Protein AF-A0A7Y4XN65-F1 (afdb_monomer)

Structure (mmCIF, N/CA/C/O backbone):
data_AF-A0A7Y4XN65-F1
#
_entry.id   AF-A0A7Y4XN65-F1
#
loop_
_atom_site.group_PDB
_atom_site.id
_atom_site.type_symbol
_atom_site.label_atom_id
_atom_site.label_alt_id
_atom_site.label_comp_id
_atom_site.label_asym_id
_atom_site.label_entity_id
_atom_site.label_seq_id
_atom_site.pdbx_PDB_ins_code
_atom_site.Cartn_x
_atom_site.Cartn_y
_atom_site.Cartn_z
_atom_site.occupancy
_atom_site.B_iso_or_equiv
_atom_site.auth_seq_id
_atom_site.auth_comp_id
_atom_site.auth_asym_id
_atom_site.auth_atom_id
_atom_site.pdbx_PDB_model_num
ATOM 1 N N . MET A 1 1 ? 38.051 24.241 -25.419 1.00 64.88 1 MET A N 1
ATOM 2 C CA . MET A 1 1 ? 36.660 23.954 -25.843 1.00 64.88 1 MET A CA 1
ATOM 3 C C . MET A 1 1 ? 36.365 22.462 -25.972 1.00 64.88 1 MET A C 1
ATOM 5 O O . MET A 1 1 ? 35.343 22.033 -25.462 1.00 64.88 1 MET A O 1
ATOM 9 N N . VAL A 1 2 ? 37.234 21.656 -26.595 1.00 80.75 2 VAL A N 1
ATOM 10 C CA . VAL A 1 2 ? 36.984 20.208 -26.772 1.00 80.75 2 VAL A CA 1
ATOM 11 C C . VAL A 1 2 ? 36.959 19.437 -25.441 1.00 80.75 2 VAL A C 1
ATOM 13 O O . VAL A 1 2 ? 36.053 18.647 -25.206 1.00 80.75 2 VAL A O 1
ATOM 16 N N . LEU A 1 3 ? 37.896 19.717 -24.528 1.00 82.81 3 LEU A N 1
ATOM 17 C CA . LEU A 1 3 ? 37.969 19.039 -23.226 1.00 82.81 3 LEU A CA 1
ATOM 18 C C . LEU A 1 3 ? 36.732 19.302 -22.348 1.00 82.81 3 LEU A C 1
ATOM 20 O O . LEU A 1 3 ? 36.169 18.376 -21.773 1.00 82.81 3 LEU A O 1
ATOM 24 N N . THR A 1 4 ? 36.271 20.553 -22.289 1.00 83.75 4 THR A N 1
ATOM 25 C CA . THR A 1 4 ? 35.058 20.926 -21.550 1.00 83.75 4 THR A CA 1
ATOM 26 C C . THR A 1 4 ? 33.810 20.258 -22.125 1.00 83.75 4 THR A C 1
ATOM 28 O O . THR A 1 4 ? 32.953 19.824 -21.363 1.00 83.75 4 THR A O 1
ATOM 31 N N . PHE A 1 5 ? 33.730 20.095 -23.447 1.00 89.19 5 PHE A N 1
ATOM 32 C CA . PHE A 1 5 ? 32.627 19.388 -24.100 1.00 89.19 5 PHE A CA 1
ATOM 33 C C . PHE A 1 5 ? 32.582 17.891 -23.739 1.00 89.19 5 PHE A C 1
ATOM 35 O O . PHE A 1 5 ? 31.516 17.367 -23.421 1.00 89.19 5 PHE A O 1
ATOM 42 N N . ILE A 1 6 ? 33.737 17.216 -23.703 1.00 91.00 6 ILE A N 1
ATOM 43 C CA . ILE A 1 6 ? 33.842 15.793 -23.323 1.00 91.00 6 ILE A CA 1
ATOM 44 C C . ILE A 1 6 ? 33.432 15.574 -21.859 1.00 91.00 6 ILE A C 1
ATOM 46 O O . ILE A 1 6 ? 32.709 14.622 -21.555 1.00 91.00 6 ILE A O 1
ATOM 50 N N . ILE A 1 7 ? 33.850 16.468 -20.956 1.00 91.56 7 ILE A N 1
ATOM 51 C CA . ILE A 1 7 ? 33.503 16.392 -19.528 1.00 91.56 7 ILE A CA 1
ATOM 52 C C . ILE A 1 7 ? 31.987 16.522 -19.340 1.00 91.56 7 ILE A C 1
ATOM 54 O O . ILE A 1 7 ? 31.386 15.714 -18.634 1.00 91.56 7 ILE A O 1
ATOM 58 N N . VAL A 1 8 ? 31.352 17.485 -20.016 1.00 90.88 8 VAL A N 1
ATOM 59 C CA . VAL A 1 8 ? 29.895 17.681 -19.942 1.00 90.88 8 VAL A CA 1
ATOM 60 C C . VAL A 1 8 ? 29.138 16.454 -20.458 1.00 90.88 8 VAL A C 1
ATOM 62 O O . VAL A 1 8 ? 28.220 15.988 -19.788 1.00 90.88 8 VAL A O 1
ATOM 65 N N . LEU A 1 9 ? 29.549 15.883 -21.595 1.00 91.88 9 LEU A N 1
ATOM 66 C CA . LEU A 1 9 ? 28.952 14.657 -22.146 1.00 91.88 9 LEU A CA 1
ATOM 67 C C . LEU A 1 9 ? 29.068 13.464 -21.192 1.00 91.88 9 LEU A C 1
ATOM 69 O O . LEU A 1 9 ? 28.105 12.722 -21.009 1.00 91.88 9 LEU A O 1
ATOM 73 N N . SER A 1 10 ? 30.228 13.309 -20.557 1.00 90.12 10 SER A N 1
ATOM 74 C CA . SER A 1 10 ? 30.485 12.228 -19.600 1.00 90.12 10 SER A CA 1
ATOM 75 C C . SER A 1 10 ? 29.584 12.345 -18.371 1.00 90.12 10 SER A C 1
ATOM 77 O O . SER A 1 10 ? 28.974 11.363 -17.952 1.00 90.12 10 SER A O 1
ATOM 79 N N . ILE A 1 11 ? 29.435 13.557 -17.829 1.00 93.06 11 ILE A N 1
ATOM 80 C CA . ILE A 1 11 ? 28.545 13.821 -16.691 1.00 93.06 11 ILE A CA 1
ATOM 81 C C . ILE A 1 11 ? 27.089 13.544 -17.076 1.00 93.06 11 ILE A C 1
ATOM 83 O O . ILE A 1 11 ? 26.372 12.881 -16.326 1.00 93.06 11 ILE A O 1
ATOM 87 N N . LEU A 1 12 ? 2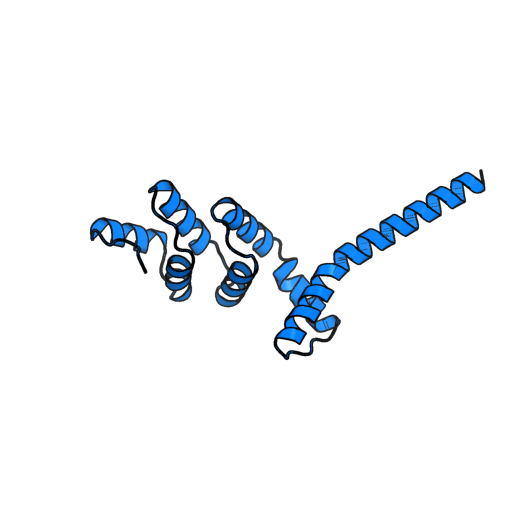6.658 13.993 -18.258 1.00 92.69 12 LEU A N 1
ATOM 88 C CA . LEU A 1 12 ? 25.298 13.755 -18.739 1.00 92.69 12 LEU A CA 1
ATOM 89 C C . LEU A 1 12 ? 25.005 12.254 -18.873 1.00 92.69 12 LEU A C 1
ATOM 91 O O . LEU A 1 12 ? 23.959 11.786 -18.428 1.00 92.69 12 LEU A O 1
ATOM 95 N N . ALA A 1 13 ? 25.948 11.491 -19.432 1.00 90.38 13 ALA A N 1
ATOM 96 C CA . ALA A 1 13 ? 25.824 10.044 -19.580 1.00 90.38 13 ALA A CA 1
ATOM 97 C C . ALA A 1 13 ? 25.712 9.333 -18.221 1.00 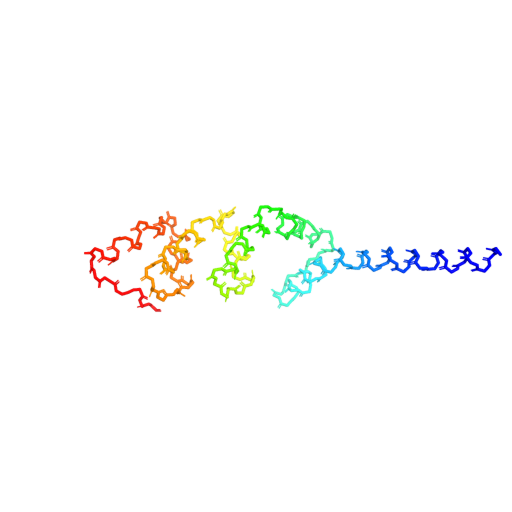90.38 13 ALA A C 1
ATOM 99 O O . ALA A 1 13 ? 24.869 8.450 -18.061 1.00 90.38 13 ALA A O 1
ATOM 100 N N . ILE A 1 14 ? 26.499 9.755 -17.224 1.00 92.94 14 ILE A N 1
ATOM 101 C CA . ILE A 1 14 ? 26.430 9.219 -15.856 1.00 92.94 14 ILE A CA 1
ATOM 102 C C . ILE A 1 14 ? 25.066 9.515 -15.220 1.00 92.94 14 ILE A C 1
ATOM 104 O O . ILE A 1 14 ? 24.469 8.621 -14.623 1.00 92.94 14 ILE A O 1
ATOM 108 N N . ILE A 1 15 ? 24.538 10.733 -15.379 1.00 91.62 15 ILE A N 1
ATOM 109 C CA . ILE A 1 15 ? 23.220 11.114 -14.846 1.00 91.62 15 ILE A CA 1
ATOM 110 C C . ILE A 1 15 ? 22.113 10.267 -15.482 1.00 91.62 15 ILE A C 1
ATOM 112 O O . ILE A 1 15 ? 21.272 9.717 -14.773 1.00 91.62 15 ILE A O 1
ATOM 116 N N . VAL A 1 16 ? 22.123 10.113 -16.808 1.00 91.19 16 VAL A N 1
ATOM 117 C CA . VAL A 1 16 ? 21.122 9.306 -17.522 1.00 91.19 16 VAL A CA 1
ATOM 118 C C . VAL A 1 16 ? 21.199 7.835 -17.104 1.00 91.19 16 VAL A C 1
ATOM 120 O O . VAL A 1 16 ? 20.162 7.207 -16.869 1.00 91.19 16 VAL A O 1
ATOM 123 N N . ALA A 1 17 ? 22.408 7.290 -16.947 1.00 87.00 17 ALA A N 1
ATOM 124 C CA . ALA A 1 17 ? 22.606 5.933 -16.448 1.00 87.00 17 ALA A CA 1
ATOM 125 C C . ALA A 1 17 ? 22.076 5.772 -15.012 1.00 87.00 17 ALA A C 1
ATOM 127 O O . ALA A 1 17 ? 21.346 4.822 -14.732 1.00 87.00 17 ALA A O 1
ATOM 128 N N . ALA A 1 18 ? 22.363 6.727 -14.123 1.00 85.62 18 ALA A N 1
ATOM 129 C CA . ALA A 1 18 ? 21.890 6.711 -12.741 1.00 85.62 18 ALA A CA 1
ATOM 130 C C . ALA A 1 18 ? 20.355 6.772 -12.644 1.00 85.62 18 ALA A C 1
ATOM 132 O O . ALA A 1 18 ? 19.751 5.990 -11.909 1.00 85.62 18 ALA A O 1
ATOM 133 N N . ILE A 1 19 ? 19.711 7.644 -13.429 1.00 84.62 19 ILE A N 1
ATOM 134 C CA . ILE A 1 19 ? 18.244 7.740 -13.500 1.00 84.62 19 ILE A CA 1
ATOM 135 C C . ILE A 1 19 ? 17.645 6.428 -14.022 1.00 84.62 19 ILE A C 1
ATOM 137 O O . ILE A 1 19 ? 16.667 5.928 -13.468 1.00 84.62 19 ILE A O 1
ATOM 141 N N . SER A 1 20 ? 18.253 5.834 -15.049 1.00 81.50 20 SER A N 1
ATOM 142 C CA . SER A 1 20 ? 17.784 4.567 -15.622 1.00 81.50 20 SER A CA 1
ATOM 143 C C . SER A 1 20 ? 17.850 3.422 -14.605 1.00 81.50 20 SER A C 1
ATOM 145 O O . SER A 1 20 ? 16.910 2.635 -14.509 1.00 81.50 20 SER A O 1
ATOM 147 N N . ILE A 1 21 ? 18.919 3.355 -13.803 1.00 82.94 21 ILE A N 1
ATOM 148 C CA . ILE A 1 21 ? 19.071 2.368 -12.723 1.00 82.94 21 ILE A CA 1
ATOM 149 C C . ILE A 1 21 ? 18.011 2.577 -11.635 1.00 82.94 21 ILE A C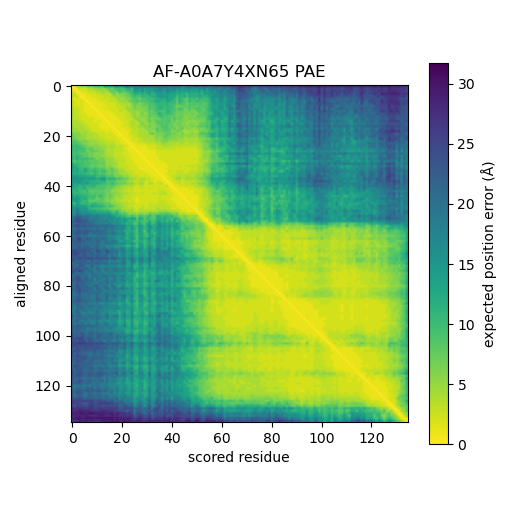 1
ATOM 151 O O . ILE A 1 21 ? 17.389 1.607 -11.207 1.00 82.94 21 ILE A O 1
ATOM 155 N N . LEU A 1 22 ? 17.762 3.826 -11.225 1.00 77.81 22 LEU A N 1
ATOM 156 C CA . LEU A 1 22 ? 16.726 4.164 -10.240 1.00 77.81 22 LEU A CA 1
ATOM 157 C C . LEU A 1 22 ? 15.330 3.703 -10.681 1.00 77.81 22 LEU A C 1
ATOM 159 O O . LEU A 1 22 ? 14.577 3.171 -9.870 1.00 77.81 22 LEU A O 1
ATOM 163 N N . ILE A 1 23 ? 15.005 3.856 -11.966 1.00 78.19 23 ILE A N 1
ATOM 164 C CA . ILE A 1 23 ? 13.719 3.420 -12.531 1.00 78.19 23 ILE A CA 1
ATOM 165 C C . ILE A 1 23 ? 13.637 1.887 -12.633 1.00 78.19 23 ILE A C 1
ATOM 167 O O . ILE A 1 23 ? 12.563 1.315 -12.454 1.00 78.19 23 ILE A O 1
ATOM 171 N N . LEU A 1 24 ? 14.753 1.198 -12.900 1.00 82.75 24 LEU A N 1
ATOM 172 C CA . LEU A 1 24 ? 14.778 -0.266 -13.020 1.00 82.75 24 LEU A CA 1
ATOM 173 C C . LEU A 1 24 ? 14.775 -0.996 -11.668 1.00 82.75 24 LEU A C 1
ATOM 175 O O . LEU A 1 24 ? 14.357 -2.153 -11.593 1.00 82.75 24 LEU A O 1
ATOM 179 N N . LEU A 1 25 ? 15.253 -0.337 -10.610 1.00 81.12 25 LEU A N 1
ATOM 180 C CA . LEU A 1 25 ? 15.370 -0.889 -9.261 1.00 81.12 25 LEU A CA 1
ATOM 181 C C . LEU A 1 25 ? 14.072 -1.550 -8.743 1.00 81.12 25 LEU A C 1
ATOM 183 O O . LEU A 1 25 ? 14.148 -2.703 -8.311 1.00 81.12 25 LEU A O 1
ATOM 187 N N . PRO A 1 26 ? 12.882 -0.912 -8.813 1.00 78.25 26 PRO A N 1
ATOM 188 C CA . PRO A 1 26 ? 11.640 -1.532 -8.344 1.00 78.25 26 PRO A CA 1
ATOM 189 C C . PRO A 1 26 ? 11.262 -2.793 -9.136 1.00 78.25 26 PRO A C 1
ATOM 191 O O . PRO A 1 26 ? 10.825 -3.783 -8.548 1.00 78.25 26 PRO A O 1
ATOM 194 N N . VAL A 1 27 ? 11.517 -2.816 -10.449 1.00 85.56 27 VAL A N 1
ATOM 195 C CA . VAL A 1 27 ? 11.261 -3.984 -11.310 1.00 85.56 27 VAL A CA 1
ATOM 196 C C . VAL A 1 27 ? 12.149 -5.165 -10.911 1.00 85.56 27 VAL A C 1
ATOM 198 O O . VAL A 1 27 ? 11.680 -6.300 -10.798 1.00 85.56 27 VAL A O 1
ATOM 201 N N . LEU A 1 28 ? 13.437 -4.904 -10.668 1.00 86.94 28 LEU A N 1
ATOM 202 C CA . LEU A 1 28 ? 14.391 -5.922 -10.224 1.00 86.94 28 LEU A CA 1
ATOM 203 C C . LEU A 1 28 ? 14.058 -6.436 -8.822 1.00 86.94 28 LEU A C 1
ATOM 205 O O . LEU A 1 28 ? 14.122 -7.643 -8.592 1.00 86.94 28 LEU A O 1
ATOM 209 N N . PHE A 1 29 ? 13.647 -5.548 -7.914 1.00 83.62 29 PHE A N 1
ATOM 210 C CA . PHE A 1 29 ? 13.228 -5.915 -6.564 1.00 83.62 29 PHE A CA 1
ATOM 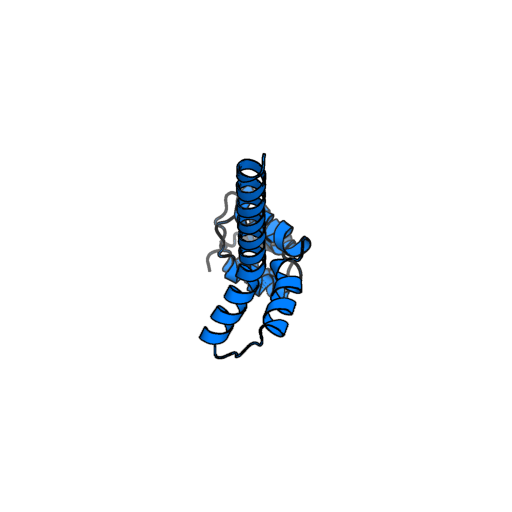211 C C . PHE A 1 29 ? 12.002 -6.837 -6.575 1.00 83.62 29 PHE A C 1
ATOM 213 O O . PHE A 1 29 ? 12.015 -7.877 -5.919 1.00 83.62 29 PHE A O 1
ATOM 220 N N . ILE A 1 30 ? 10.972 -6.517 -7.369 1.00 82.81 30 ILE A N 1
ATOM 221 C CA . ILE A 1 30 ? 9.778 -7.364 -7.525 1.00 82.81 30 ILE A CA 1
ATOM 222 C C . ILE A 1 30 ? 10.153 -8.736 -8.084 1.00 82.81 30 ILE A C 1
ATOM 224 O O . ILE A 1 30 ? 9.705 -9.757 -7.563 1.00 82.81 30 ILE A O 1
ATOM 228 N N . LYS A 1 31 ? 11.005 -8.775 -9.114 1.00 86.75 31 LYS A N 1
ATOM 229 C CA . LYS A 1 31 ? 11.464 -10.030 -9.717 1.00 86.75 31 LYS A CA 1
ATOM 230 C C . LYS A 1 31 ? 12.259 -10.889 -8.728 1.00 86.75 31 LYS A C 1
ATOM 232 O O . LYS A 1 31 ? 12.000 -12.086 -8.622 1.00 86.75 31 LYS A O 1
ATOM 237 N N . TRP A 1 32 ? 13.201 -10.290 -7.997 1.00 86.88 32 TRP A N 1
ATOM 238 C CA . TRP A 1 32 ? 13.992 -10.979 -6.973 1.00 86.88 32 TRP A CA 1
ATOM 239 C C . TRP A 1 32 ? 13.102 -11.524 -5.858 1.00 86.88 32 TRP A C 1
ATOM 241 O O . TRP A 1 32 ? 13.185 -12.701 -5.510 1.00 86.88 32 TRP A O 1
ATOM 251 N N . ARG A 1 33 ? 12.183 -10.694 -5.361 1.00 83.62 33 ARG A N 1
ATOM 252 C CA . ARG A 1 33 ? 11.240 -11.086 -4.321 1.00 83.62 33 ARG A CA 1
ATOM 253 C C . ARG A 1 33 ? 10.351 -12.237 -4.775 1.00 83.62 33 ARG A C 1
ATOM 255 O O . ARG A 1 33 ? 10.236 -13.214 -4.050 1.00 83.62 33 ARG A O 1
ATOM 262 N N . ALA A 1 34 ? 9.769 -12.165 -5.970 1.00 84.88 34 ALA A N 1
ATOM 263 C CA . ALA A 1 34 ? 8.957 -13.250 -6.518 1.00 84.88 34 ALA A CA 1
ATOM 264 C C . ALA A 1 34 ? 9.740 -14.571 -6.601 1.00 84.88 34 ALA A C 1
ATOM 266 O O . ALA A 1 34 ? 9.211 -15.616 -6.225 1.00 84.88 34 ALA A O 1
ATOM 267 N N . SER A 1 35 ? 11.020 -14.511 -6.984 1.00 87.75 35 SER A N 1
ATOM 268 C CA . SER A 1 35 ? 11.891 -15.688 -7.039 1.00 87.75 35 SER A CA 1
ATOM 269 C C . SER A 1 35 ? 12.091 -16.349 -5.673 1.00 87.75 35 SER A C 1
ATOM 271 O O . SER A 1 35 ? 12.148 -17.574 -5.612 1.00 87.75 35 SER A O 1
ATOM 273 N N . ILE A 1 36 ? 12.175 -15.574 -4.585 1.00 89.00 36 ILE A N 1
ATOM 274 C CA . ILE A 1 36 ? 12.267 -16.115 -3.215 1.00 89.00 36 ILE A CA 1
ATOM 275 C C . ILE A 1 36 ? 11.012 -16.923 -2.861 1.00 89.00 36 ILE A C 1
ATOM 277 O O . ILE A 1 36 ? 11.103 -17.935 -2.175 1.00 89.00 36 ILE A O 1
ATOM 281 N N . TYR A 1 37 ? 9.849 -16.515 -3.372 1.00 86.06 37 TYR A N 1
ATOM 282 C CA . TYR A 1 37 ? 8.573 -17.209 -3.172 1.00 86.06 37 TYR A CA 1
ATOM 283 C C . TYR A 1 37 ? 8.268 -18.261 -4.258 1.00 86.06 37 TYR A C 1
ATOM 285 O O . TYR A 1 37 ? 7.129 -18.706 -4.373 1.00 86.06 37 TYR A O 1
ATOM 293 N N . GLY A 1 38 ? 9.258 -18.662 -5.068 1.00 87.62 38 GLY A N 1
ATOM 294 C CA . GLY A 1 38 ? 9.103 -19.710 -6.088 1.00 87.62 38 GLY A CA 1
ATOM 295 C C . GLY A 1 38 ? 8.387 -19.274 -7.374 1.00 87.62 38 GLY A C 1
ATOM 296 O O . GLY A 1 38 ? 8.064 -20.114 -8.211 1.00 87.62 38 GLY A O 1
ATOM 297 N N . LEU A 1 39 ? 8.149 -17.974 -7.563 1.00 86.81 39 LEU A N 1
ATOM 298 C CA . LEU A 1 39 ? 7.528 -17.409 -8.762 1.00 86.81 39 LEU A CA 1
ATOM 299 C C . LEU A 1 39 ? 8.600 -16.878 -9.721 1.00 86.81 39 LEU A C 1
ATOM 301 O O . LEU A 1 39 ? 9.311 -15.919 -9.418 1.00 86.81 39 LEU A O 1
ATOM 305 N N . SER A 1 40 ? 8.687 -17.462 -10.916 1.00 90.69 40 SER A N 1
ATOM 306 C CA . SER A 1 40 ? 9.590 -16.982 -11.968 1.00 90.69 40 SER A CA 1
ATOM 307 C C . SER A 1 40 ? 8.893 -15.930 -12.833 1.00 90.69 40 SER A C 1
ATOM 309 O O . SER A 1 40 ? 8.139 -16.258 -13.749 1.00 90.69 40 SER A O 1
ATOM 311 N N . LEU A 1 41 ? 9.124 -14.651 -12.527 1.00 86.44 41 LEU A N 1
ATOM 312 C CA . LEU A 1 41 ? 8.605 -13.532 -13.318 1.00 86.44 41 LEU A CA 1
ATOM 313 C C . LEU A 1 41 ? 9.582 -13.135 -14.431 1.00 86.44 41 LEU A C 1
ATOM 315 O O . LEU A 1 41 ? 10.775 -12.905 -14.197 1.00 86.44 41 LEU A O 1
ATOM 319 N N . THR A 1 42 ? 9.064 -12.953 -15.645 1.00 91.81 42 THR A N 1
ATOM 320 C CA . THR A 1 42 ? 9.804 -12.253 -16.705 1.00 91.81 42 THR A CA 1
ATOM 321 C C . THR A 1 42 ? 9.995 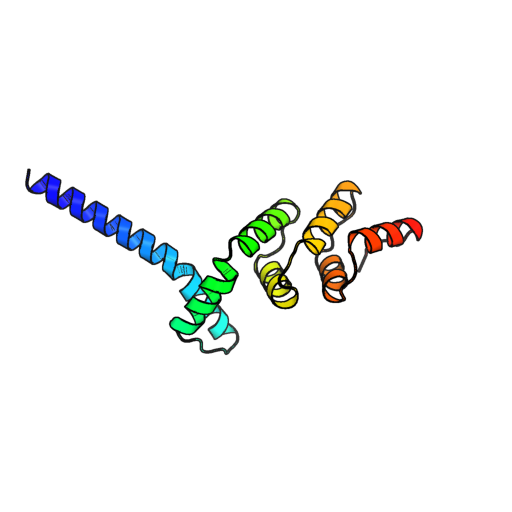-10.777 -16.340 1.00 91.81 42 THR A C 1
ATOM 323 O O . THR A 1 42 ? 9.237 -10.208 -15.553 1.00 91.81 42 THR A O 1
ATOM 326 N N . LEU A 1 43 ? 11.005 -10.126 -16.929 1.00 87.00 43 LEU A N 1
ATOM 327 C CA . LEU A 1 43 ? 11.245 -8.686 -16.734 1.00 87.00 43 LEU A CA 1
ATOM 328 C C . LEU A 1 43 ? 10.014 -7.848 -17.110 1.00 87.00 43 LEU A C 1
ATOM 330 O O . LEU A 1 43 ? 9.675 -6.905 -16.403 1.00 87.00 43 LEU A O 1
ATOM 334 N N . THR A 1 44 ? 9.309 -8.235 -18.174 1.00 86.12 44 THR A N 1
ATOM 335 C CA . THR A 1 44 ? 8.077 -7.578 -18.623 1.00 86.12 44 THR A CA 1
ATOM 336 C C . THR A 1 44 ? 6.946 -7.732 -17.609 1.00 86.12 44 THR A C 1
ATOM 338 O O . THR A 1 44 ? 6.299 -6.746 -17.275 1.00 86.12 44 THR A O 1
ATOM 341 N N . GLN A 1 45 ? 6.730 -8.933 -17.062 1.00 83.00 45 GLN A N 1
ATOM 342 C CA . GLN A 1 45 ? 5.709 -9.158 -16.029 1.00 83.00 45 GLN A CA 1
ATOM 343 C C . GLN A 1 45 ? 6.027 -8.394 -14.740 1.00 83.00 45 GLN A C 1
ATOM 345 O O . GLN A 1 45 ? 5.148 -7.752 -14.174 1.00 83.00 45 GLN A O 1
ATOM 350 N N . ALA A 1 46 ? 7.289 -8.409 -14.303 1.00 85.06 46 ALA A N 1
ATOM 351 C CA . ALA A 1 46 ? 7.724 -7.632 -13.148 1.00 85.06 46 ALA A CA 1
ATOM 352 C C . ALA A 1 46 ? 7.548 -6.122 -13.379 1.00 85.06 46 ALA A C 1
ATOM 354 O O . ALA A 1 46 ? 7.188 -5.407 -12.448 1.00 85.06 46 ALA A O 1
ATOM 355 N N . LYS A 1 47 ? 7.748 -5.644 -14.616 1.00 82.81 47 LYS A N 1
ATOM 356 C CA . LYS A 1 47 ? 7.516 -4.245 -14.988 1.00 82.81 47 LYS A CA 1
ATOM 357 C C . LYS A 1 47 ? 6.038 -3.874 -14.916 1.00 82.81 47 LYS A C 1
ATOM 359 O O . LYS A 1 47 ? 5.726 -2.870 -14.297 1.00 82.81 47 LYS A O 1
ATOM 364 N N . VAL A 1 48 ? 5.141 -4.691 -15.470 1.00 80.69 48 VAL A N 1
ATOM 365 C CA . VAL A 1 48 ? 3.686 -4.459 -15.377 1.00 80.69 48 VAL A CA 1
ATOM 366 C C . VAL A 1 48 ? 3.243 -4.381 -13.916 1.00 80.69 48 VAL A C 1
ATOM 368 O O . VAL A 1 48 ? 2.564 -3.441 -13.526 1.00 80.69 48 VAL A O 1
ATOM 371 N N . ILE A 1 49 ? 3.708 -5.310 -13.077 1.00 76.50 49 ILE A N 1
ATOM 372 C CA . ILE A 1 49 ? 3.409 -5.300 -11.638 1.00 76.50 49 ILE A CA 1
ATOM 373 C C . ILE A 1 49 ? 4.002 -4.049 -10.965 1.00 76.50 49 ILE A C 1
ATOM 375 O O . ILE A 1 49 ? 3.347 -3.412 -10.145 1.00 76.50 49 ILE A O 1
ATOM 379 N N . SER A 1 50 ? 5.230 -3.665 -11.314 1.00 77.88 50 SER A N 1
ATOM 380 C CA . SER A 1 50 ? 5.851 -2.439 -10.802 1.00 77.88 50 SER A CA 1
ATOM 381 C C . SER A 1 50 ? 5.055 -1.190 -11.182 1.00 77.88 50 SER A C 1
ATOM 383 O O . SER A 1 50 ? 4.856 -0.312 -10.346 1.00 77.88 50 SER A O 1
ATOM 385 N N . ASP A 1 51 ? 4.611 -1.100 -12.432 1.00 72.44 51 ASP A N 1
ATOM 386 C CA . ASP A 1 51 ? 3.930 0.075 -12.966 1.00 72.44 51 ASP A CA 1
ATOM 387 C C . ASP A 1 51 ? 2.503 0.203 -12.414 1.00 72.44 51 ASP A C 1
ATOM 389 O O . ASP A 1 51 ? 2.104 1.296 -12.009 1.00 72.44 51 ASP A O 1
ATOM 393 N N . ASP A 1 52 ? 1.774 -0.909 -12.295 1.00 69.31 52 ASP A N 1
ATOM 394 C CA . ASP A 1 52 ? 0.407 -0.921 -11.763 1.00 69.31 52 ASP A CA 1
ATOM 395 C C . ASP A 1 52 ? 0.353 -0.658 -10.251 1.00 69.31 52 ASP A C 1
ATOM 397 O O . ASP A 1 52 ? -0.568 0.002 -9.764 1.00 69.31 52 ASP A O 1
ATOM 401 N N . TYR A 1 53 ? 1.319 -1.178 -9.488 1.00 63.59 53 TYR A N 1
ATOM 402 C CA . TYR A 1 53 ? 1.225 -1.199 -8.025 1.00 63.59 53 TYR A CA 1
ATOM 403 C C . TYR A 1 53 ? 2.176 -0.246 -7.341 1.00 63.59 53 TYR A C 1
ATOM 405 O O . TYR A 1 53 ? 1.750 0.499 -6.463 1.00 63.59 53 TYR A O 1
ATOM 413 N N . CYS A 1 54 ? 3.449 -0.251 -7.732 1.00 62.47 54 CYS A N 1
ATOM 414 C CA . CYS A 1 54 ? 4.402 0.674 -7.148 1.00 62.47 54 CYS A CA 1
ATOM 415 C C . CYS A 1 54 ? 4.145 2.065 -7.718 1.00 62.47 54 CYS A C 1
ATOM 417 O O . CYS A 1 54 ? 3.814 2.941 -6.941 1.00 62.47 54 CYS A O 1
ATOM 419 N N . ASN A 1 55 ? 4.138 2.254 -9.042 1.00 63.88 55 ASN A N 1
ATOM 420 C CA . ASN A 1 55 ? 4.048 3.589 -9.655 1.00 63.88 55 ASN A CA 1
ATOM 421 C C . ASN A 1 55 ? 2.661 4.257 -9.628 1.00 63.88 55 ASN A C 1
ATOM 423 O O . ASN A 1 55 ? 2.526 5.428 -10.006 1.00 63.88 55 ASN A O 1
ATOM 427 N N . SER A 1 56 ? 1.632 3.564 -9.139 1.00 69.25 56 SER A N 1
ATOM 428 C CA . SER A 1 56 ? 0.311 4.144 -8.915 1.00 69.25 56 SER A CA 1
ATOM 429 C C . SER A 1 56 ? 0.406 5.324 -7.937 1.00 69.25 56 SER A C 1
ATOM 431 O O . SER A 1 56 ? 0.643 5.159 -6.739 1.00 69.25 56 SER A O 1
ATOM 433 N N . LYS A 1 57 ? 0.160 6.548 -8.434 1.00 73.38 57 LYS A N 1
ATOM 434 C CA . LYS A 1 57 ? 0.063 7.760 -7.590 1.00 73.38 57 LYS A CA 1
ATOM 435 C C . LYS A 1 57 ? -0.936 7.581 -6.442 1.00 73.38 57 LYS A C 1
ATOM 437 O O . LYS A 1 57 ? -0.761 8.188 -5.388 1.00 73.38 57 LYS A O 1
ATOM 442 N N . VAL A 1 58 ? -1.974 6.767 -6.655 1.00 75.12 58 VAL A N 1
ATOM 443 C CA . VAL A 1 58 ? -3.003 6.460 -5.655 1.00 75.12 58 VAL A CA 1
ATOM 444 C C . VAL A 1 58 ? -2.416 5.607 -4.534 1.00 75.12 58 VAL A C 1
ATOM 446 O O . VAL A 1 58 ? -2.550 5.976 -3.372 1.00 75.12 58 VAL A O 1
ATOM 449 N N . PHE A 1 59 ? -1.700 4.529 -4.868 1.00 83.25 59 PHE A N 1
ATOM 450 C CA . PHE A 1 59 ? -1.030 3.688 -3.875 1.00 83.25 59 PHE A CA 1
ATOM 451 C C . PHE A 1 59 ? 0.006 4.482 -3.076 1.00 83.25 59 PHE A C 1
ATOM 453 O O . PHE A 1 59 ? -0.055 4.499 -1.848 1.00 83.25 59 PHE A O 1
ATOM 460 N N . TYR A 1 60 ? 0.907 5.204 -3.755 1.00 80.62 60 TYR A N 1
ATOM 461 C CA . TYR A 1 60 ? 1.957 5.971 -3.080 1.00 80.62 60 TYR A CA 1
ATOM 462 C C . TYR A 1 60 ? 1.410 7.023 -2.122 1.00 80.62 60 TYR A C 1
ATOM 464 O O . TYR A 1 60 ? 1.944 7.179 -1.025 1.00 80.62 60 TYR A O 1
ATOM 472 N N . ARG A 1 61 ? 0.351 7.743 -2.514 1.00 83.00 61 ARG A N 1
ATOM 473 C CA . ARG A 1 61 ? -0.281 8.736 -1.641 1.00 83.00 61 ARG A CA 1
ATOM 474 C C . ARG A 1 61 ? -0.846 8.069 -0.389 1.00 83.00 61 ARG A C 1
ATOM 476 O O . ARG A 1 61 ? -0.529 8.505 0.711 1.00 83.00 61 ARG A O 1
ATOM 483 N N . SER A 1 62 ? -1.603 6.987 -0.550 1.00 84.06 62 SER A N 1
ATOM 484 C CA . SER A 1 62 ? -2.243 6.310 0.580 1.00 84.06 62 SER A CA 1
ATOM 485 C C . SER A 1 62 ? -1.246 5.605 1.508 1.00 84.06 62 SER A C 1
ATOM 487 O O . SER A 1 62 ? -1.415 5.642 2.724 1.00 84.06 62 SER A O 1
ATOM 489 N N . VAL A 1 63 ? -0.183 4.999 0.967 1.00 86.06 63 VAL A N 1
ATOM 490 C CA . VAL A 1 63 ? 0.897 4.393 1.769 1.00 86.06 63 VAL A CA 1
ATOM 491 C C . VAL A 1 63 ? 1.653 5.450 2.552 1.00 86.06 63 VAL A C 1
ATOM 493 O O . VAL A 1 63 ? 1.899 5.258 3.738 1.00 86.06 63 VAL A O 1
ATOM 496 N N . LYS A 1 64 ? 1.996 6.569 1.903 1.00 85.75 64 LYS A N 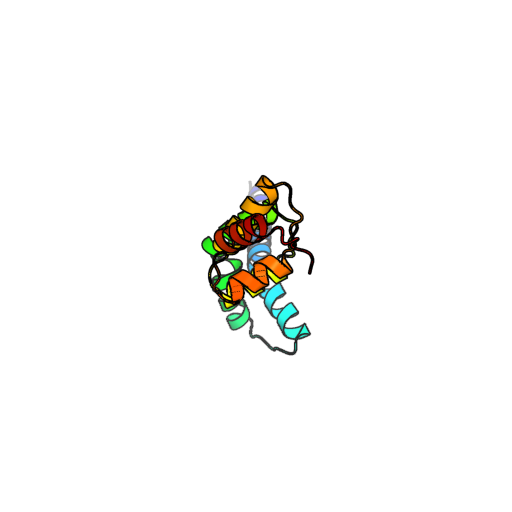1
ATOM 497 C CA . LYS A 1 64 ? 2.650 7.700 2.559 1.00 85.75 64 LYS A CA 1
ATOM 498 C C . LYS A 1 64 ? 1.807 8.202 3.728 1.00 85.75 64 LYS A C 1
ATOM 500 O O . LYS A 1 64 ? 2.351 8.386 4.810 1.00 85.75 64 LYS A O 1
ATOM 505 N N . ASP A 1 65 ? 0.501 8.374 3.523 1.00 87.25 65 ASP A N 1
ATOM 506 C CA . ASP A 1 65 ? -0.406 8.811 4.582 1.00 87.25 65 ASP A CA 1
ATOM 507 C C . ASP A 1 65 ? -0.374 7.837 5.771 1.00 87.25 65 ASP A C 1
ATOM 509 O O . ASP A 1 65 ? -0.191 8.278 6.896 1.00 87.25 65 ASP A O 1
ATOM 513 N N . ILE A 1 66 ? -0.483 6.521 5.546 1.00 89.69 66 ILE A N 1
ATOM 514 C CA . ILE A 1 66 ? -0.487 5.526 6.635 1.00 89.69 66 ILE A CA 1
ATOM 515 C C . ILE A 1 66 ? 0.861 5.427 7.344 1.00 89.69 66 ILE A C 1
ATOM 517 O O . ILE A 1 66 ? 0.886 5.406 8.571 1.00 89.69 66 ILE A O 1
ATOM 521 N N . TRP A 1 67 ? 1.962 5.401 6.592 1.00 83.94 67 TRP A N 1
ATOM 522 C CA . TRP A 1 67 ? 3.319 5.335 7.141 1.00 83.94 67 TRP A CA 1
ATOM 523 C C . TRP A 1 67 ? 3.586 6.477 8.128 1.00 83.94 67 TRP A C 1
ATOM 525 O O . TRP A 1 67 ? 4.263 6.287 9.132 1.00 83.94 67 TRP A O 1
ATOM 535 N N . PHE A 1 68 ? 3.052 7.676 7.867 1.00 87.19 68 PHE A N 1
ATOM 536 C CA . PHE A 1 68 ? 3.188 8.797 8.801 1.00 87.19 68 PHE A CA 1
ATOM 537 C C . PHE A 1 68 ? 2.427 8.605 10.112 1.00 87.19 68 PHE A C 1
ATOM 539 O O . PHE A 1 68 ? 2.834 9.167 11.127 1.00 87.19 68 PHE A O 1
ATOM 546 N N . TRP A 1 69 ? 1.322 7.860 10.098 1.00 85.31 69 TRP A N 1
ATOM 547 C CA . TRP A 1 69 ? 0.501 7.641 11.287 1.00 85.31 69 TRP A CA 1
ATOM 548 C C . TRP A 1 69 ? 0.928 6.415 12.092 1.00 85.31 69 TRP A C 1
ATOM 550 O O . TRP A 1 69 ? 0.682 6.380 13.296 1.00 85.31 69 TRP A O 1
ATOM 560 N N . GLU A 1 70 ? 1.547 5.424 11.452 1.00 87.50 70 GLU A N 1
ATOM 561 C CA . GLU A 1 70 ? 1.960 4.170 12.076 1.00 87.50 70 GLU A CA 1
ATOM 562 C C . GLU A 1 70 ? 3.141 3.547 11.313 1.00 87.50 70 GLU A C 1
ATOM 564 O O . GLU A 1 70 ? 3.140 3.510 10.080 1.00 87.50 70 GLU A O 1
ATOM 569 N N . GLU A 1 71 ? 4.128 3.002 12.033 1.00 85.19 71 GLU A N 1
ATOM 570 C CA . GLU A 1 71 ? 5.292 2.318 11.446 1.00 85.19 71 GLU A CA 1
ATOM 571 C C . GLU A 1 71 ? 4.910 0.931 10.899 1.00 85.19 71 GLU A C 1
ATOM 573 O O . GLU A 1 71 ? 5.258 -0.121 11.439 1.00 85.19 71 GLU A O 1
ATOM 578 N N . VAL A 1 72 ? 4.150 0.915 9.805 1.00 85.50 72 VAL A N 1
ATOM 579 C CA . VAL A 1 72 ? 3.708 -0.315 9.146 1.00 85.50 72 VAL A CA 1
ATOM 580 C C . VAL A 1 72 ? 4.684 -0.690 8.026 1.00 85.50 72 VAL A C 1
ATOM 582 O O . VAL A 1 72 ? 4.908 0.117 7.121 1.00 85.50 72 VAL A O 1
ATOM 585 N N . PRO A 1 73 ? 5.201 -1.934 7.998 1.00 84.62 73 PRO A N 1
ATOM 586 C CA . PRO A 1 73 ? 6.013 -2.417 6.885 1.00 84.62 73 PRO A CA 1
ATOM 587 C C . PRO A 1 73 ? 5.285 -2.276 5.544 1.00 84.62 73 PRO A C 1
ATOM 589 O O . PRO A 1 73 ? 4.118 -2.672 5.410 1.00 84.62 73 PRO A O 1
ATOM 592 N N . ILE A 1 74 ? 5.982 -1.764 4.526 1.00 80.00 74 ILE A N 1
ATOM 593 C CA . ILE A 1 74 ? 5.399 -1.498 3.202 1.00 80.00 74 ILE A CA 1
ATOM 594 C C . ILE A 1 74 ? 4.826 -2.765 2.565 1.00 80.00 74 ILE A C 1
ATOM 596 O O . ILE A 1 74 ? 3.853 -2.715 1.818 1.00 80.00 74 ILE A O 1
ATOM 600 N N . GLU A 1 75 ? 5.384 -3.924 2.904 1.00 80.44 75 GLU A N 1
ATOM 601 C CA . GLU A 1 75 ? 4.926 -5.237 2.481 1.00 80.44 75 GLU A CA 1
ATOM 602 C C . GLU A 1 75 ? 3.489 -5.509 2.920 1.00 80.44 75 GLU A C 1
ATOM 604 O O . GLU A 1 75 ? 2.691 -5.985 2.113 1.00 80.44 75 GLU A O 1
ATOM 609 N N . LYS A 1 76 ? 3.144 -5.179 4.170 1.00 86.81 76 LYS A N 1
ATOM 610 C CA . LYS A 1 76 ? 1.792 -5.382 4.705 1.00 86.81 76 LYS A CA 1
ATOM 611 C C . LYS A 1 76 ? 0.791 -4.458 4.018 1.00 86.81 76 LYS A C 1
ATOM 613 O O . LYS A 1 76 ? -0.274 -4.912 3.611 1.00 86.81 76 LYS A O 1
ATOM 618 N N . LEU A 1 77 ? 1.163 -3.191 3.824 1.00 88.19 77 LEU A N 1
ATOM 619 C CA . LEU A 1 77 ? 0.335 -2.210 3.112 1.00 88.19 77 LEU A CA 1
ATOM 620 C C . LEU A 1 77 ? 0.123 -2.600 1.648 1.00 88.19 77 LEU A C 1
ATOM 622 O O . LEU A 1 77 ? -0.982 -2.478 1.127 1.00 88.19 77 LEU A O 1
ATOM 626 N N . THR A 1 78 ? 1.166 -3.126 1.005 1.00 82.12 78 THR A N 1
ATOM 627 C CA . THR A 1 78 ? 1.090 -3.638 -0.366 1.00 82.12 78 THR A CA 1
ATOM 628 C C . THR A 1 78 ? 0.106 -4.797 -0.446 1.00 82.12 78 THR A C 1
ATOM 630 O O . THR A 1 78 ? -0.805 -4.759 -1.265 1.00 82.12 78 THR A O 1
ATOM 633 N N . ILE A 1 79 ? 0.239 -5.803 0.424 1.00 83.62 79 ILE A N 1
ATOM 634 C CA . ILE A 1 79 ? -0.668 -6.961 0.449 1.00 83.62 79 ILE A CA 1
ATOM 635 C C . ILE A 1 79 ? -2.115 -6.507 0.665 1.00 83.62 79 ILE A C 1
ATOM 637 O O . ILE A 1 79 ? -3.011 -6.923 -0.067 1.00 83.62 79 ILE A O 1
ATOM 641 N N . HIS A 1 80 ? -2.346 -5.612 1.623 1.00 87.62 80 HIS A N 1
ATOM 642 C CA . HIS A 1 80 ? -3.686 -5.118 1.925 1.00 87.62 80 HIS A CA 1
ATOM 643 C C . HIS A 1 80 ? -4.297 -4.336 0.754 1.00 87.62 80 HIS A C 1
ATOM 645 O O . HIS A 1 80 ? -5.443 -4.575 0.372 1.00 87.62 80 HIS A O 1
ATOM 651 N N . TYR A 1 81 ? -3.508 -3.471 0.108 1.00 87.44 81 TYR A N 1
ATOM 652 C CA . TYR A 1 81 ? -3.930 -2.758 -1.097 1.00 87.44 81 TYR A CA 1
ATOM 653 C C . TYR A 1 81 ? -4.215 -3.711 -2.260 1.00 87.44 81 TYR A C 1
ATOM 655 O O . TYR A 1 81 ? -5.157 -3.493 -3.015 1.00 87.44 81 TYR A O 1
ATOM 663 N N . LEU A 1 82 ? -3.451 -4.795 -2.414 1.00 80.81 82 LEU A N 1
ATOM 664 C CA . LEU A 1 82 ? -3.727 -5.794 -3.447 1.00 80.81 82 LEU A CA 1
ATOM 665 C C . LEU A 1 82 ? -5.092 -6.459 -3.249 1.00 80.81 82 LEU A C 1
ATOM 667 O O . LEU A 1 82 ? -5.781 -6.705 -4.241 1.00 80.81 82 LEU A O 1
ATOM 671 N N . LEU A 1 83 ? -5.481 -6.696 -1.995 1.00 84.00 83 LEU A N 1
ATOM 672 C CA . LEU A 1 83 ? -6.750 -7.326 -1.633 1.00 84.00 83 LEU A CA 1
ATOM 673 C C . LEU A 1 83 ? -7.947 -6.371 -1.750 1.00 84.00 83 LEU A C 1
ATOM 675 O O . LEU A 1 83 ? -9.013 -6.791 -2.192 1.00 84.00 83 LEU A O 1
ATOM 679 N N . ARG A 1 84 ? -7.791 -5.097 -1.367 1.00 85.94 84 ARG A N 1
ATOM 680 C CA . ARG A 1 84 ? -8.907 -4.132 -1.262 1.00 85.94 84 ARG A CA 1
ATOM 681 C C . ARG A 1 84 ? -8.936 -3.066 -2.354 1.00 85.94 84 ARG A C 1
ATOM 683 O O . ARG A 1 84 ? -9.961 -2.424 -2.543 1.00 85.94 84 ARG A O 1
ATOM 690 N N . LYS A 1 85 ? -7.820 -2.866 -3.058 1.00 85.44 85 LYS A N 1
ATOM 691 C CA . LYS A 1 85 ? -7.558 -1.767 -4.012 1.00 85.44 85 LYS A CA 1
ATOM 692 C C . LYS A 1 85 ? -7.712 -0.359 -3.426 1.00 85.44 85 LYS A C 1
ATOM 694 O O . LYS A 1 85 ? -7.676 0.623 -4.163 1.00 85.44 85 LYS A O 1
ATOM 699 N N . ASP A 1 86 ? -7.814 -0.258 -2.106 1.00 87.62 86 ASP A N 1
ATOM 700 C CA . ASP A 1 86 ? -7.948 0.979 -1.351 1.00 87.62 86 ASP A CA 1
ATOM 701 C C . ASP A 1 86 ? -7.384 0.771 0.064 1.00 87.62 86 ASP A C 1
ATOM 703 O O . ASP A 1 86 ? -7.482 -0.320 0.624 1.00 87.62 86 ASP A O 1
ATOM 707 N N . LEU A 1 87 ? -6.765 1.810 0.624 1.00 91.94 87 LEU A N 1
ATOM 708 C CA . LEU A 1 87 ? -6.252 1.843 1.999 1.00 91.94 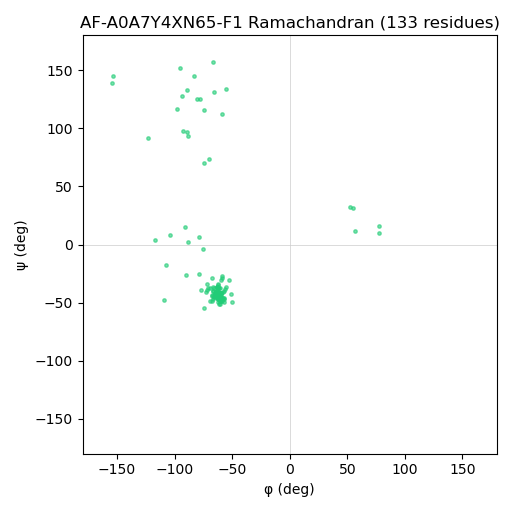87 LEU A CA 1
ATOM 709 C C . LEU A 1 87 ? -6.951 2.915 2.859 1.00 91.94 87 LEU A C 1
ATOM 711 O O . LEU A 1 87 ? -6.576 3.122 4.011 1.00 91.94 87 LEU A O 1
ATOM 715 N N . THR A 1 88 ? -7.950 3.614 2.315 1.00 92.12 88 THR A N 1
ATOM 716 C CA . THR A 1 88 ? -8.609 4.762 2.954 1.00 92.12 88 THR A CA 1
ATOM 717 C C . THR A 1 88 ? -9.242 4.391 4.293 1.00 92.12 88 THR A C 1
ATOM 719 O O . THR A 1 88 ? -8.963 5.041 5.295 1.00 92.12 88 THR A O 1
ATOM 722 N N . ASN A 1 89 ? -10.015 3.302 4.345 1.00 93.44 89 ASN A N 1
ATOM 723 C CA . ASN A 1 89 ? -10.646 2.837 5.585 1.00 93.44 89 ASN A CA 1
ATOM 724 C C . ASN A 1 89 ? -9.598 2.524 6.669 1.00 93.44 89 ASN A C 1
ATOM 726 O O . ASN A 1 89 ? -9.755 2.924 7.820 1.00 93.44 89 ASN A O 1
ATOM 730 N N . LEU A 1 90 ? -8.495 1.867 6.285 1.00 93.25 90 LEU A N 1
ATOM 731 C CA . LEU A 1 90 ? -7.384 1.531 7.177 1.00 93.25 90 LEU A CA 1
ATOM 732 C C . LEU A 1 90 ? -6.708 2.782 7.748 1.00 93.25 90 LEU A C 1
ATOM 734 O O . LEU A 1 90 ? -6.511 2.876 8.958 1.00 93.25 90 LEU A O 1
ATOM 738 N N . ARG A 1 91 ? -6.408 3.763 6.887 1.00 92.50 91 ARG A N 1
ATOM 739 C CA . ARG A 1 91 ? -5.868 5.067 7.295 1.00 92.50 91 ARG A CA 1
ATOM 740 C C . ARG A 1 91 ? -6.792 5.756 8.294 1.00 92.50 91 ARG A C 1
ATOM 742 O O . ARG A 1 91 ? -6.334 6.205 9.340 1.00 92.50 91 ARG A O 1
ATOM 749 N N . ASP A 1 92 ? -8.077 5.833 7.975 1.00 92.69 92 ASP A N 1
ATOM 750 C CA . ASP A 1 92 ? -9.050 6.547 8.797 1.00 92.69 92 ASP A CA 1
ATOM 751 C C . ASP A 1 92 ? -9.234 5.856 10.162 1.00 92.69 92 ASP A C 1
ATOM 753 O O . ASP A 1 92 ? -9.320 6.532 11.185 1.00 92.69 92 ASP A O 1
ATOM 757 N N . GLY A 1 93 ? -9.189 4.519 10.208 1.00 92.44 93 GLY A N 1
ATOM 758 C CA . GLY A 1 93 ? -9.189 3.757 11.460 1.00 92.44 93 GLY A CA 1
ATOM 759 C C . GLY A 1 93 ? -7.953 4.006 12.333 1.00 92.44 93 GLY A C 1
ATOM 760 O O . GLY A 1 93 ? -8.084 4.166 13.544 1.00 92.44 93 GLY A O 1
ATOM 761 N N . ILE A 1 94 ? -6.759 4.093 11.735 1.00 92.25 94 ILE A N 1
ATOM 762 C CA . ILE A 1 94 ? -5.515 4.432 12.455 1.00 92.25 94 ILE A CA 1
ATOM 763 C C . ILE A 1 94 ? -5.613 5.842 13.056 1.00 92.25 94 ILE A C 1
ATOM 765 O O . ILE A 1 94 ? -5.294 6.035 14.230 1.00 92.25 94 ILE A O 1
ATOM 769 N N . ILE A 1 95 ? -6.086 6.818 12.274 1.00 91.94 95 ILE A N 1
ATOM 770 C CA . ILE A 1 95 ? -6.274 8.201 12.737 1.00 91.94 95 ILE A CA 1
ATOM 771 C C . ILE A 1 95 ? -7.242 8.241 13.924 1.00 91.94 95 ILE A C 1
ATOM 773 O O . ILE A 1 95 ? -6.942 8.879 14.932 1.00 91.94 95 ILE A O 1
ATOM 777 N N . GLU A 1 96 ? -8.370 7.538 13.832 1.00 91.88 96 GLU A N 1
ATOM 778 C CA . GLU A 1 96 ? -9.370 7.481 14.901 1.00 91.88 96 GLU A CA 1
ATOM 779 C C . GLU A 1 96 ? -8.776 6.891 16.196 1.00 91.88 96 GLU A C 1
ATOM 781 O O . GLU A 1 96 ? -8.945 7.467 17.271 1.00 91.88 96 GLU A O 1
ATOM 786 N N . MET A 1 97 ? -8.007 5.798 16.106 1.00 89.31 97 MET A N 1
ATOM 787 C CA . MET A 1 97 ? -7.334 5.197 17.268 1.00 89.31 97 MET A CA 1
ATOM 788 C C . MET A 1 97 ? -6.293 6.141 17.892 1.00 89.31 97 MET A C 1
ATOM 790 O O . MET A 1 97 ? -6.264 6.277 19.117 1.00 89.31 97 MET A O 1
ATOM 794 N N . LYS A 1 98 ? -5.485 6.850 17.081 1.00 88.38 98 LYS A N 1
ATOM 795 C CA . LYS A 1 98 ? -4.541 7.870 17.589 1.00 88.38 98 LYS A CA 1
ATOM 796 C C . LYS A 1 98 ? -5.276 9.003 18.306 1.00 88.38 98 LYS A C 1
ATOM 798 O O . LYS A 1 98 ? -4.859 9.398 19.390 1.00 88.38 98 LYS A O 1
ATOM 803 N N . GLN A 1 99 ? -6.360 9.525 17.726 1.00 90.38 99 GLN A N 1
ATOM 804 C CA . GLN A 1 99 ? -7.152 10.606 18.331 1.00 90.38 99 GLN A CA 1
ATOM 805 C C . GLN A 1 99 ? -7.726 10.208 19.695 1.00 90.38 99 GLN A C 1
ATOM 807 O O . GLN A 1 99 ? -7.875 11.051 20.577 1.00 90.38 99 GLN A O 1
ATOM 812 N N . LYS A 1 100 ? -8.000 8.917 19.876 1.00 86.38 100 LYS A N 1
ATOM 813 C CA . LYS A 1 100 ? -8.502 8.321 21.119 1.00 86.38 100 LYS A CA 1
ATOM 814 C C . LYS A 1 100 ? -7.397 7.883 22.080 1.00 86.38 100 LYS A C 1
ATOM 816 O O . LYS A 1 100 ? -7.697 7.340 23.138 1.00 86.38 100 LYS A O 1
ATOM 821 N N . ASN A 1 101 ? -6.132 8.123 21.732 1.00 85.62 101 ASN A N 1
ATOM 822 C CA . ASN A 1 101 ? -4.964 7.699 22.502 1.00 85.62 101 ASN A CA 1
ATOM 823 C C . ASN A 1 101 ? -4.945 6.178 22.773 1.00 85.62 101 ASN A C 1
ATOM 825 O O . ASN A 1 101 ? -4.474 5.720 23.814 1.00 85.62 101 ASN A O 1
ATOM 829 N N . ALA A 1 102 ? -5.497 5.400 21.837 1.00 82.88 102 ALA A N 1
ATOM 830 C CA . ALA A 1 102 ? -5.580 3.950 21.908 1.00 82.88 102 ALA A CA 1
ATOM 831 C C . ALA A 1 102 ? -4.408 3.293 21.165 1.00 82.88 102 ALA A C 1
ATOM 833 O O . ALA A 1 102 ? -3.865 3.835 20.199 1.00 82.88 102 ALA A O 1
ATOM 834 N N . GLU A 1 103 ? -4.029 2.097 21.611 1.00 85.19 103 GLU A N 1
ATOM 835 C CA . GLU A 1 103 ? -2.977 1.312 20.972 1.00 85.19 103 GLU A CA 1
ATOM 836 C C . GLU A 1 103 ? -3.402 0.871 19.565 1.00 85.19 103 GLU A C 1
ATOM 838 O O . GLU A 1 103 ? -4.498 0.344 19.360 1.00 85.19 103 GLU A O 1
ATOM 843 N N . ILE A 1 104 ? -2.527 1.083 18.581 1.00 81.56 104 ILE A N 1
ATOM 844 C CA . ILE A 1 104 ? -2.818 0.769 17.183 1.00 81.56 104 ILE A CA 1
ATOM 845 C C . ILE A 1 104 ? -2.333 -0.632 16.865 1.00 81.56 104 ILE A C 1
ATOM 847 O O . ILE A 1 104 ? -1.179 -0.868 16.525 1.00 81.56 104 ILE A O 1
ATOM 851 N N . GLN A 1 105 ? -3.259 -1.578 16.908 1.00 85.31 105 GLN A N 1
ATOM 852 C CA . GLN A 1 105 ? -2.997 -2.923 16.426 1.00 85.31 105 GLN A CA 1
ATOM 853 C C . GLN A 1 105 ? -3.323 -3.013 14.932 1.00 85.31 105 GLN A C 1
ATOM 855 O O . GLN A 1 105 ? -4.462 -3.286 14.545 1.00 85.31 105 GLN A O 1
ATOM 860 N N . PHE A 1 106 ? -2.315 -2.811 14.074 1.00 86.62 106 PHE A N 1
ATOM 861 C CA . PHE A 1 106 ? -2.490 -2.858 12.614 1.00 86.62 106 PHE A CA 1
ATOM 862 C C . PHE A 1 106 ? -3.211 -4.127 12.141 1.00 86.62 106 PHE A C 1
ATOM 864 O O . PHE A 1 106 ? -4.102 -4.048 11.303 1.00 86.62 106 PHE A O 1
ATOM 871 N N . ASN A 1 107 ? -2.864 -5.296 12.690 1.00 87.06 107 ASN A N 1
ATOM 872 C CA . ASN A 1 107 ? -3.478 -6.570 12.299 1.00 87.06 107 ASN A CA 1
ATOM 873 C C . ASN A 1 107 ? -4.991 -6.595 12.585 1.00 87.06 107 ASN A C 1
ATOM 875 O O . ASN A 1 107 ? -5.763 -7.128 11.787 1.00 87.06 107 ASN A O 1
ATOM 879 N N . THR A 1 108 ? -5.420 -5.990 13.691 1.00 87.31 108 THR A N 1
ATOM 880 C CA . THR A 1 108 ? -6.828 -5.891 14.088 1.00 87.31 108 THR A CA 1
ATOM 881 C C . THR A 1 108 ? -7.592 -4.985 13.125 1.00 87.31 108 THR A C 1
ATOM 883 O O . THR A 1 108 ? -8.616 -5.389 12.572 1.00 87.31 108 THR A O 1
ATOM 886 N N . LEU A 1 109 ? -7.046 -3.801 12.830 1.00 90.00 109 LEU A N 1
ATOM 887 C CA . LEU A 1 109 ? -7.632 -2.877 11.853 1.00 90.00 109 LEU A CA 1
ATOM 888 C C . LEU A 1 109 ? -7.676 -3.494 10.446 1.00 90.00 109 LEU A C 1
ATOM 890 O O . LEU A 1 109 ? -8.696 -3.435 9.761 1.00 90.00 109 LEU A O 1
ATOM 894 N N . ALA A 1 110 ? -6.597 -4.157 10.032 1.00 90.62 110 ALA A N 1
ATOM 895 C CA . ALA A 1 110 ? -6.532 -4.847 8.751 1.00 90.62 110 ALA A CA 1
ATOM 896 C C . ALA A 1 110 ? -7.591 -5.952 8.657 1.00 90.62 110 ALA A C 1
ATOM 898 O O . ALA A 1 110 ? -8.277 -6.055 7.645 1.00 90.62 110 ALA A O 1
ATOM 899 N N . THR A 1 111 ? -7.794 -6.734 9.719 1.00 88.69 111 THR A N 1
ATOM 900 C CA . THR A 1 111 ? -8.807 -7.799 9.741 1.00 88.69 111 THR A CA 1
ATOM 901 C C . THR A 1 111 ? -10.210 -7.239 9.522 1.00 88.69 111 THR A C 1
ATOM 903 O O . THR A 1 111 ? -10.935 -7.732 8.659 1.00 88.69 111 THR A O 1
ATOM 906 N N . PHE A 1 112 ? -10.583 -6.185 10.253 1.00 89.81 112 PHE A N 1
ATOM 907 C CA . PHE A 1 112 ? -11.894 -5.550 10.108 1.00 89.81 112 PHE A CA 1
ATOM 908 C C . PHE A 1 112 ? -12.100 -4.924 8.724 1.00 89.81 112 PHE A C 1
ATOM 910 O O . PHE A 1 112 ? -13.172 -5.085 8.137 1.00 89.81 112 PHE A O 1
ATOM 917 N N . ASP A 1 113 ? -11.082 -4.264 8.169 1.00 92.25 113 ASP A N 1
ATOM 918 C CA . ASP A 1 113 ? -11.186 -3.721 6.815 1.00 92.25 113 ASP A CA 1
ATOM 919 C C . ASP A 1 113 ? -11.289 -4.833 5.758 1.00 92.25 113 ASP A C 1
ATOM 921 O O . ASP A 1 113 ? -12.118 -4.742 4.854 1.00 92.25 113 ASP A O 1
ATOM 925 N N . LEU A 1 114 ? -10.535 -5.933 5.889 1.00 89.75 114 LEU A N 1
ATOM 926 C CA . LEU A 1 114 ? -10.604 -7.066 4.955 1.00 89.75 114 LEU A CA 1
ATOM 927 C C . LEU A 1 114 ? -11.993 -7.711 4.907 1.00 89.75 114 LEU A C 1
ATOM 929 O O . LEU A 1 114 ? -12.458 -8.063 3.823 1.00 89.75 114 LEU A O 1
ATOM 933 N N . VAL A 1 115 ? -12.687 -7.809 6.044 1.00 89.12 115 VAL A N 1
ATOM 934 C CA . VAL A 1 115 ? -14.077 -8.304 6.096 1.00 89.12 115 VAL A CA 1
ATOM 935 C C . VAL A 1 115 ? -15.111 -7.252 5.672 1.00 89.12 115 VAL A C 1
ATOM 937 O O . VAL A 1 115 ? -16.313 -7.483 5.784 1.00 89.12 115 VAL A O 1
ATOM 940 N N . GLY A 1 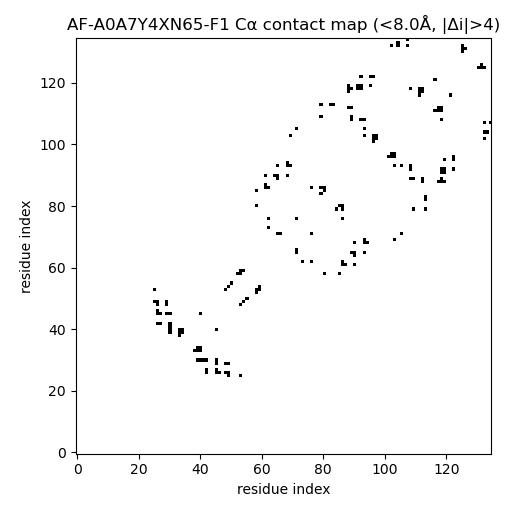116 ? -14.669 -6.090 5.183 1.00 87.75 116 GLY A N 1
ATOM 941 C CA . GLY A 1 116 ? -15.534 -5.039 4.656 1.00 87.75 116 GLY A CA 1
ATOM 942 C C . GLY A 1 116 ? -16.230 -4.190 5.716 1.00 87.75 116 GLY A C 1
ATOM 943 O O . GLY A 1 116 ? -17.189 -3.493 5.387 1.00 87.75 116 GLY A O 1
ATOM 944 N N . ARG A 1 117 ? -15.779 -4.229 6.974 1.00 89.50 117 ARG A N 1
ATOM 945 C CA . ARG A 1 117 ? -16.359 -3.406 8.040 1.00 89.50 117 ARG A CA 1
ATOM 946 C C . ARG A 1 117 ? -15.760 -2.003 8.036 1.00 89.50 117 ARG A C 1
ATOM 948 O O . ARG A 1 117 ? -14.578 -1.807 7.763 1.00 89.50 117 ARG A O 1
ATOM 955 N N . ASN A 1 118 ? -16.588 -1.018 8.373 1.00 91.81 118 ASN A N 1
ATOM 956 C CA . ASN A 1 118 ? -16.143 0.359 8.552 1.00 91.81 118 ASN A CA 1
ATOM 957 C C . ASN A 1 118 ? -15.385 0.478 9.880 1.00 91.81 118 ASN A C 1
ATOM 959 O O . ASN A 1 118 ? -15.974 0.288 10.944 1.00 91.81 118 ASN A O 1
ATOM 963 N N . LEU A 1 119 ? -14.094 0.805 9.816 1.00 92.12 119 LEU A N 1
ATOM 964 C CA . LEU A 1 119 ? -13.235 0.808 10.996 1.00 92.12 119 LEU A CA 1
ATOM 965 C C . LEU A 1 119 ? -13.650 1.846 12.029 1.00 92.12 119 LEU A C 1
ATOM 967 O O . LEU A 1 119 ? -13.684 1.539 13.216 1.00 92.12 119 LEU A O 1
ATOM 971 N N . LYS A 1 120 ? -14.031 3.043 11.584 1.00 90.88 120 LYS A N 1
ATOM 972 C CA . LYS A 1 120 ? -14.484 4.109 12.478 1.00 90.88 120 LYS A CA 1
ATOM 973 C C . LYS A 1 120 ? -15.708 3.682 13.288 1.00 90.88 120 LYS A C 1
ATOM 975 O O . LYS A 1 120 ? -15.782 3.936 14.487 1.00 90.88 120 LYS A O 1
ATOM 980 N N . GLU A 1 121 ? -16.648 2.995 12.644 1.00 90.38 121 GLU A N 1
ATOM 981 C CA . GLU A 1 121 ? -17.847 2.504 13.320 1.00 90.38 121 GLU A CA 1
ATOM 982 C C . GLU A 1 121 ? -17.544 1.339 14.272 1.00 90.38 121 GLU A C 1
ATOM 984 O O . GLU A 1 121 ? -18.089 1.299 15.372 1.00 90.38 121 GLU A O 1
ATOM 989 N N . GLU A 1 122 ? -16.656 0.414 13.901 1.00 89.31 122 GLU A N 1
ATOM 990 C CA . GLU A 1 122 ? -16.257 -0.677 14.801 1.00 89.31 122 GLU A CA 1
ATOM 991 C C . GLU A 1 122 ? -15.489 -0.153 16.026 1.00 89.31 122 GLU A C 1
ATOM 993 O O . GLU A 1 122 ? -15.737 -0.616 17.138 1.00 89.31 122 GLU A O 1
ATOM 998 N N . ILE A 1 123 ? -14.639 0.867 15.855 1.00 87.88 123 ILE A N 1
ATOM 999 C CA . ILE A 1 123 ? -13.967 1.569 16.960 1.00 87.88 123 ILE A CA 1
ATOM 1000 C C . ILE A 1 123 ? -14.997 2.215 17.889 1.00 87.88 123 ILE A C 1
ATOM 1002 O O . ILE A 1 123 ? -14.969 1.985 19.097 1.00 87.88 123 ILE A O 1
ATOM 1006 N N . ARG A 1 124 ? -15.967 2.950 17.334 1.00 86.50 124 ARG A N 1
ATOM 1007 C CA . ARG A 1 124 ? -17.039 3.587 18.113 1.00 86.50 124 ARG A CA 1
ATOM 1008 C C . ARG A 1 124 ? -17.890 2.567 18.878 1.00 86.50 124 ARG A C 1
ATOM 1010 O O . ARG A 1 124 ? -18.241 2.795 20.033 1.00 86.50 124 ARG A O 1
ATOM 1017 N N . LYS A 1 125 ? 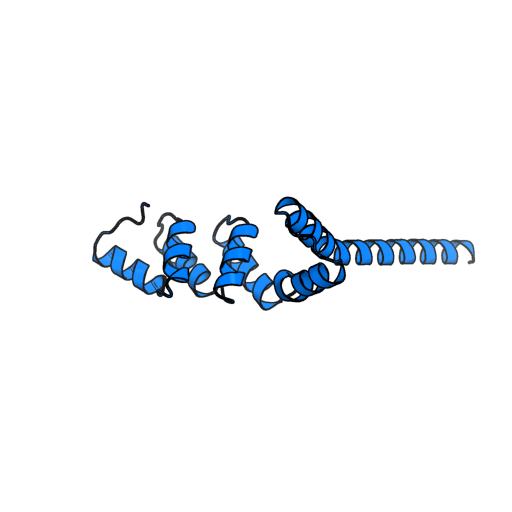-18.229 1.432 18.260 1.00 85.88 125 LYS A N 1
ATOM 1018 C CA . LYS A 1 125 ? -18.967 0.344 18.925 1.00 85.88 125 LYS A CA 1
ATOM 1019 C C . LYS A 1 125 ? -18.163 -0.287 20.052 1.00 85.88 125 LYS A C 1
ATOM 1021 O O . LYS A 1 125 ? -18.740 -0.596 21.091 1.00 85.88 125 LYS A O 1
ATOM 1026 N N . ALA A 1 126 ? -16.869 -0.507 19.855 1.00 80.19 126 ALA A N 1
ATOM 1027 C CA . ALA A 1 126 ? -16.017 -1.070 20.891 1.00 80.19 126 ALA A CA 1
ATOM 1028 C C . ALA A 1 126 ? -15.959 -0.154 22.121 1.00 80.19 126 ALA A C 1
ATOM 1030 O O . ALA A 1 126 ? -16.107 -0.644 23.237 1.00 80.19 126 ALA A O 1
ATOM 1031 N N . GLU A 1 127 ? -15.869 1.166 21.930 1.00 78.12 127 GLU A N 1
ATOM 1032 C CA . GLU A 1 127 ? -15.951 2.134 23.032 1.00 78.12 127 GLU A CA 1
ATOM 1033 C C . GLU A 1 127 ? -17.287 2.062 23.775 1.00 78.12 127 GLU A C 1
ATOM 1035 O O . GLU A 1 127 ? -17.305 1.968 24.999 1.00 78.12 127 GLU A O 1
ATOM 1040 N N . LEU A 1 128 ? -18.409 2.049 23.044 1.00 80.81 128 LEU A N 1
ATOM 1041 C CA . LEU A 1 128 ? -19.747 1.959 23.644 1.00 80.81 128 LEU A CA 1
ATOM 1042 C C . LEU A 1 128 ? -19.938 0.688 24.485 1.00 80.81 128 LEU A C 1
ATOM 1044 O O . LEU A 1 128 ? -20.743 0.685 25.413 1.00 80.81 128 LEU A O 1
ATOM 1048 N N . ASN A 1 129 ? -19.201 -0.376 24.165 1.00 76.50 129 ASN A N 1
ATOM 1049 C CA . ASN A 1 129 ? -19.276 -1.666 24.843 1.00 76.50 129 ASN A CA 1
ATOM 1050 C C . ASN A 1 129 ? -18.096 -1.932 25.801 1.00 76.50 129 ASN A C 1
ATOM 1052 O O . ASN A 1 129 ? -17.979 -3.049 26.305 1.00 76.50 129 ASN A O 1
ATOM 1056 N N . ASN A 1 130 ? -17.224 -0.945 26.068 1.00 68.25 130 ASN A N 1
ATOM 1057 C CA . ASN A 1 130 ? -15.992 -1.102 26.862 1.00 68.25 130 ASN A CA 1
ATOM 1058 C C . ASN A 1 130 ? -15.076 -2.253 26.391 1.00 68.25 130 ASN A C 1
ATOM 1060 O O . ASN A 1 130 ? -14.390 -2.897 27.189 1.00 68.25 130 ASN A O 1
ATOM 1064 N N . TRP A 1 131 ? -15.049 -2.542 25.090 1.00 72.31 131 TRP A N 1
ATOM 1065 C CA . TRP A 1 131 ? -14.144 -3.541 24.533 1.00 72.31 131 TRP A CA 1
ATOM 1066 C C . TRP A 1 131 ? -12.743 -2.951 24.403 1.00 72.31 131 TRP A C 1
ATOM 1068 O O . TRP A 1 131 ? -12.539 -1.925 23.757 1.00 72.31 131 TRP A O 1
ATOM 1078 N N . THR A 1 132 ? -11.756 -3.619 24.996 1.00 61.41 132 THR A N 1
ATOM 1079 C CA . THR A 1 132 ? -10.356 -3.314 24.703 1.00 61.41 132 THR A CA 1
ATOM 1080 C C . THR A 1 132 ? -9.983 -4.003 23.395 1.00 61.41 132 THR A C 1
ATOM 1082 O O . THR A 1 132 ? -10.153 -5.213 23.256 1.00 61.41 132 THR A O 1
ATOM 1085 N N . PHE A 1 133 ? -9.475 -3.241 22.421 1.00 57.00 133 PHE A N 1
ATOM 1086 C CA . PHE A 1 133 ? -8.829 -3.793 21.228 1.00 57.00 133 PHE A CA 1
ATOM 1087 C C . PHE A 1 133 ? -7.490 -4.418 21.638 1.00 57.00 133 PHE A C 1
ATOM 1089 O O . PHE A 1 133 ? -6.430 -3.832 21.453 1.00 57.00 133 PHE A O 1
ATOM 1096 N N . ARG A 1 134 ? -7.555 -5.575 22.293 1.00 43.47 134 ARG A N 1
ATOM 1097 C CA . ARG A 1 134 ? -6.409 -6.417 22.621 1.00 43.47 134 ARG A CA 1
ATOM 1098 C C . ARG A 1 134 ? -6.677 -7.782 22.010 1.00 43.47 134 ARG A C 1
ATOM 1100 O O . ARG A 1 134 ? -7.350 -8.607 22.624 1.00 43.47 134 ARG A O 1
ATOM 1107 N N . LEU A 1 135 ? -6.206 -7.979 20.784 1.00 37.97 135 LEU A N 1
ATOM 1108 C CA . LEU A 1 135 ? -5.996 -9.307 20.207 1.00 37.97 135 LEU A CA 1
ATOM 1109 C C . LEU A 1 135 ? -4.496 -9.568 20.100 1.00 37.97 135 LEU A C 1
ATOM 1111 O O . LEU A 1 135 ? -3.753 -8.609 19.780 1.00 37.97 135 LEU A O 1
#

Foldseek 3Di:
DVVVVVVVVVVVVVVVVVVVCVLLVQLVVQQVVCVVVVHHDDSVRSVVCCCVQVVPPQLVVLLVLQCVLDVDDVVVSSVLCVQQVHCVQVSVLSVLCVVVVADDDSVLSSVCVSVVHRNNVVVVVCVVVVHRPDD

Mean predicted aligned error: 10.68 Å

Nearest PDB structures (foldseek):
  6kgx-assembly1_fA  TM=3.752E-01  e=7.890E+00  Porphyridium purpureum

pLDDT: mean 84.01, std 8.89, range [37.97, 93.44]

Secondary structure (DSSP, 8-state):
-HHHHHHHHHHHHHHHHHHHHHHHHHHHHHHHHHHHTT----HHHHHHHIIIIIS-HHHHHHHHHHHHHS---HHHHHHHHHHHS--HHHHHHHHHHHHTT----HHHHHHHHHTT--HHHHHHHHHHTT-----

Radius of gyration: 21.36 Å; Cα contacts (8 Å, |Δi|>4): 101; chains: 1; bounding box: 58×44×54 Å

Sequence (135 aa):
MVLTFIIVLSILAIIVAAISILILLPVLFIKWRASIYGLSLTLTQAKVISDDYCNSKVFYRSVKDIWFWEEVPIEKLTIHYLLRKDLTNLRDGIIEMKQKNAEIQFNTLATFDLVGRNLKEEIRKAELNNWTFRL

Solvent-accessible surface area (backbone atoms only — not comparable to full-atom values): 7706 Å² total; per-residue (Å²): 112,69,68,62,52,53,52,52,52,53,52,51,52,51,52,54,50,52,54,51,49,62,66,43,46,58,28,52,50,49,30,53,53,34,45,77,74,73,39,88,58,52,72,66,57,19,38,52,53,30,52,66,52,62,64,25,68,67,48,49,51,50,51,54,57,35,47,75,78,41,96,62,59,66,68,59,56,49,54,48,30,70,76,62,75,53,54,63,60,55,41,50,29,52,52,52,32,54,78,68,75,44,81,81,53,63,68,60,51,49,50,42,46,73,75,70,45,61,39,60,58,53,52,54,50,30,60,78,66,72,52,74,91,76,130